Protein AF-A0A151R5L0-F1 (afdb_monomer_lite)

Sequence (151 aa):
MVAFRGTEPFDADAWCTDLDISWYGIPGIGKMHGGFMKALGLQRNVGWPKEIQWDESVPPLAYYVVRDILRKGLSENPNAKFILTGHSLGGALAILYPTIMFLHDDKLLIERLEGIYTFGQPRVGDEAYAEFMRQKLRENSIILGPRRKGH

Radius of gyration: 15.01 Å; chains: 1; bounding box: 38×38×37 Å

InterPro domains:
  IPR002921 Fungal lipase-type domain [PF01764] (2-140)
  IPR029058 Alpha/Beta hydrolase fold [G3DSA:3.40.50.1820] (1-145)
  IPR029058 Alpha/Beta hydrolase fold [SSF53474] (2-136)
  IPR044819 Triacylglycerol lipase OBL1-like [PTHR46086] (1-141)

Secondary structure (DSSP, 8-state):
-EEEPPPPTTTHHHHHHHS---EEEETTTEEEEHHHHHHHT-BTTTBS-SS----TTS---HHHHHHHHHHHHHHH-TT--EEEEEETHHHHHHHHHHHHHHHTT-HHHHHHEEEEEEESPPP-B-HHHHHHHHHHHHHTT-EE---BPP-

pLDDT: mean 88.4, std 14.64, range [39.19, 98.44]

Foldseek 3Di:
DAFQEDDDPVCVVVLVVQQPQDWDQDPQQFTWRVSLLVQQAADPPPGQDLDDDDDPPRDDRNLVVVVVVCVVVCVVPVPAADEFEYEESRLLSSLCSVVSVVVSVVVSNLLRYAEYEYENYDDTGDPSNVVNSVVSCVVSVYYYDDHHYDD

Structure (mmCIF, N/CA/C/O backbone):
data_AF-A0A151R5L0-F1
#
_entry.id   AF-A0A151R5L0-F1
#
loop_
_atom_site.group_PDB
_atom_site.id
_atom_site.type_symbol
_atom_site.label_atom_id
_atom_site.label_alt_id
_atom_site.label_comp_id
_atom_site.label_asym_id
_atom_site.label_entity_id
_atom_site.label_seq_id
_atom_site.pdbx_PDB_ins_code
_atom_site.Cartn_x
_atom_site.Cartn_y
_atom_site.Cartn_z
_atom_site.occupancy
_atom_site.B_iso_or_equiv
_atom_site.auth_seq_id
_atom_site.auth_comp_id
_atom_site.auth_asym_id
_atom_site.auth_atom_id
_atom_site.pdbx_PDB_model_num
ATOM 1 N N . MET A 1 1 ? 0.357 12.109 8.404 1.00 89.94 1 MET A N 1
ATOM 2 C CA . MET A 1 1 ? 0.819 12.016 6.998 1.00 89.94 1 MET A CA 1
ATOM 3 C C . MET A 1 1 ? 1.993 11.060 6.945 1.00 89.94 1 MET A C 1
ATOM 5 O O . MET A 1 1 ? 2.852 11.163 7.810 1.00 89.94 1 MET A O 1
ATOM 9 N N . VAL A 1 2 ? 2.036 10.166 5.958 1.00 95.50 2 VAL A N 1
ATOM 10 C CA . VAL A 1 2 ? 3.210 9.325 5.681 1.00 95.50 2 VAL A CA 1
ATOM 11 C C . VAL A 1 2 ? 3.799 9.758 4.347 1.00 95.50 2 VAL A C 1
ATOM 13 O O . VAL A 1 2 ? 3.102 9.755 3.333 1.00 95.50 2 VAL A O 1
ATOM 16 N N . ALA A 1 3 ? 5.072 10.142 4.359 1.00 95.25 3 ALA A N 1
ATOM 17 C CA . ALA A 1 3 ? 5.808 10.533 3.167 1.00 95.25 3 ALA A CA 1
ATOM 18 C C . ALA A 1 3 ? 6.924 9.521 2.901 1.00 95.25 3 ALA A C 1
ATOM 20 O O . ALA A 1 3 ? 7.847 9.384 3.703 1.00 95.25 3 ALA A O 1
ATOM 21 N N . PHE A 1 4 ? 6.845 8.826 1.770 1.00 92.38 4 PHE A N 1
ATOM 22 C CA . PHE A 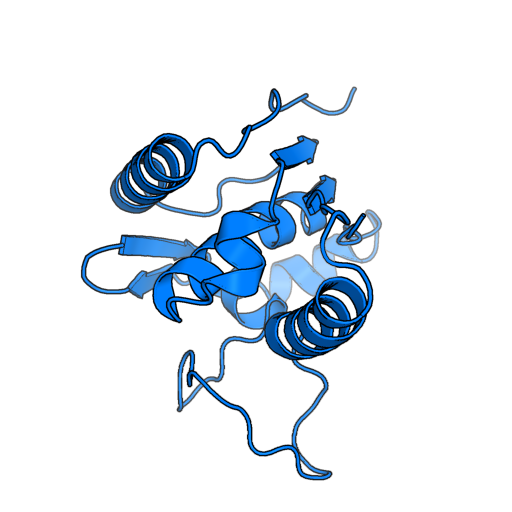1 4 ? 7.932 7.983 1.292 1.00 92.38 4 PHE A CA 1
ATOM 23 C C . PHE A 1 4 ? 8.941 8.864 0.560 1.00 92.38 4 PHE A C 1
ATOM 25 O O . PHE A 1 4 ? 8.606 9.543 -0.418 1.00 92.38 4 PHE A O 1
ATOM 32 N N . ARG A 1 5 ? 10.181 8.877 1.053 1.00 86.25 5 ARG A N 1
ATOM 33 C CA . ARG A 1 5 ? 11.271 9.630 0.429 1.00 86.25 5 ARG A CA 1
ATOM 34 C C . ARG A 1 5 ? 11.621 8.981 -0.914 1.00 86.25 5 ARG A C 1
ATOM 36 O O . ARG A 1 5 ? 11.722 7.761 -1.010 1.00 86.25 5 ARG A O 1
ATOM 43 N N . GLY A 1 6 ? 11.777 9.803 -1.949 1.00 70.06 6 GLY A N 1
ATOM 44 C CA . GLY A 1 6 ? 12.428 9.383 -3.190 1.00 70.06 6 GLY A CA 1
ATOM 45 C C . GLY A 1 6 ? 13.950 9.388 -3.045 1.00 70.06 6 GLY A C 1
ATOM 46 O O . GLY A 1 6 ? 14.486 9.861 -2.046 1.00 70.06 6 GLY A O 1
ATOM 47 N N . THR A 1 7 ? 14.647 8.886 -4.051 1.00 64.94 7 THR A N 1
ATOM 48 C CA . THR A 1 7 ? 16.109 8.955 -4.131 1.00 64.94 7 THR A CA 1
ATOM 49 C C . THR A 1 7 ? 16.590 10.318 -4.621 1.00 64.94 7 THR A C 1
ATOM 51 O O . THR A 1 7 ? 15.896 11.002 -5.380 1.00 64.94 7 THR A O 1
ATOM 54 N N . GLU A 1 8 ? 17.788 10.712 -4.188 1.00 56.09 8 GLU A N 1
ATOM 55 C CA . GLU A 1 8 ? 18.526 11.821 -4.796 1.00 56.09 8 GLU A CA 1
ATOM 56 C C . GLU A 1 8 ? 19.128 11.374 -6.142 1.00 56.09 8 GLU A C 1
ATOM 58 O O . GLU A 1 8 ? 19.379 10.181 -6.320 1.00 56.09 8 GLU A O 1
ATOM 63 N N . PRO A 1 9 ? 19.364 12.285 -7.108 1.00 47.06 9 PRO A N 1
ATOM 64 C CA . PRO A 1 9 ? 19.802 11.918 -8.460 1.00 47.06 9 PRO A CA 1
ATOM 65 C C . PRO A 1 9 ? 21.077 11.062 -8.513 1.00 47.06 9 PRO A C 1
ATOM 67 O O . PRO A 1 9 ? 21.190 10.221 -9.394 1.00 47.06 9 PRO A O 1
ATOM 70 N N . PHE A 1 10 ? 22.001 11.239 -7.562 1.00 41.53 10 PHE A N 1
ATOM 71 C CA . PHE A 1 10 ? 23.251 10.471 -7.481 1.00 41.53 10 PHE A CA 1
ATOM 72 C C . PHE A 1 10 ? 23.083 9.062 -6.876 1.00 41.53 10 PHE A C 1
ATOM 74 O O . PHE A 1 10 ? 23.871 8.179 -7.191 1.00 41.53 10 PHE A O 1
ATOM 81 N N . ASP A 1 11 ? 22.044 8.825 -6.065 1.00 53.12 11 ASP A N 1
ATOM 82 C CA . ASP A 1 11 ? 21.711 7.497 -5.514 1.00 53.12 11 ASP A CA 1
ATOM 83 C C . ASP A 1 11 ? 20.760 6.708 -6.427 1.00 53.12 11 ASP A C 1
ATOM 85 O O . ASP A 1 11 ? 20.582 5.500 -6.266 1.00 53.12 11 ASP A O 1
ATOM 89 N N . ALA A 1 12 ? 20.118 7.375 -7.389 1.00 52.06 12 ALA A N 1
ATOM 90 C CA . ALA A 1 12 ? 19.169 6.741 -8.295 1.00 52.06 12 ALA A CA 1
ATOM 91 C C . ALA A 1 12 ? 19.813 5.626 -9.134 1.00 52.06 12 ALA A C 1
ATOM 93 O O . ALA A 1 12 ? 19.142 4.634 -9.399 1.00 52.06 12 ALA A O 1
ATOM 94 N N . ASP A 1 13 ? 21.095 5.751 -9.489 1.00 54.09 13 ASP A N 1
ATOM 95 C CA . ASP A 1 13 ? 21.822 4.734 -10.257 1.00 54.09 13 ASP A CA 1
ATOM 96 C C . ASP A 1 13 ? 22.038 3.447 -9.450 1.00 54.09 13 ASP A C 1
ATOM 98 O O . ASP A 1 13 ? 21.752 2.365 -9.960 1.00 54.09 13 ASP A O 1
ATOM 102 N N . ALA A 1 14 ? 22.431 3.557 -8.174 1.00 54.84 14 ALA A N 1
ATOM 103 C CA . ALA A 1 14 ? 22.624 2.410 -7.280 1.00 54.84 14 ALA A CA 1
ATOM 104 C C . ALA A 1 14 ? 21.307 1.656 -7.021 1.00 54.84 14 ALA A C 1
ATOM 106 O O . ALA A 1 14 ? 21.257 0.425 -7.036 1.00 54.84 14 ALA A O 1
ATOM 107 N N . TRP A 1 15 ? 20.207 2.398 -6.870 1.00 53.06 15 TRP A N 1
ATOM 108 C CA . TRP A 1 15 ? 18.876 1.809 -6.762 1.00 53.06 15 TRP A CA 1
ATOM 109 C C . TRP A 1 15 ? 18.383 1.233 -8.086 1.00 53.06 15 TRP A C 1
ATOM 111 O O . TRP A 1 15 ? 17.801 0.158 -8.078 1.00 53.06 15 TRP A O 1
ATOM 121 N N . CYS A 1 16 ? 18.605 1.895 -9.225 1.00 52.75 16 CYS A N 1
ATOM 122 C CA . CYS A 1 16 ? 18.222 1.372 -10.539 1.00 52.75 16 CYS A CA 1
ATOM 123 C C . CYS A 1 16 ? 18.917 0.046 -10.859 1.00 52.75 16 CYS A C 1
ATOM 125 O O . CYS A 1 16 ? 18.296 -0.813 -11.482 1.00 52.75 16 CYS A O 1
ATOM 127 N N . THR A 1 17 ? 20.155 -0.155 -10.402 1.00 50.34 17 THR A N 1
ATOM 128 C CA . THR A 1 17 ? 20.844 -1.447 -10.523 1.00 50.34 17 THR A CA 1
ATOM 129 C C . THR A 1 17 ? 20.251 -2.543 -9.631 1.00 50.34 17 THR A C 1
ATOM 131 O O . THR A 1 17 ? 20.215 -3.695 -10.055 1.00 50.34 17 THR A O 1
ATOM 134 N N . ASP A 1 18 ? 19.719 -2.201 -8.450 1.00 51.09 18 ASP A N 1
ATOM 135 C CA . ASP A 1 18 ? 19.031 -3.143 -7.544 1.00 51.09 18 ASP A CA 1
ATOM 136 C C . ASP A 1 18 ? 17.534 -3.332 -7.868 1.00 51.09 18 ASP A C 1
ATOM 138 O O . ASP A 1 18 ? 16.912 -4.332 -7.478 1.00 51.09 18 ASP A O 1
ATOM 142 N N . LEU A 1 19 ? 16.940 -2.396 -8.620 1.00 55.19 19 LEU A N 1
ATOM 143 C CA . LEU A 1 19 ? 15.642 -2.506 -9.284 1.00 55.19 19 LEU A CA 1
ATOM 144 C C . LEU A 1 19 ? 15.761 -3.479 -10.460 1.00 55.19 19 LEU A C 1
ATOM 146 O O . LEU A 1 19 ? 15.507 -3.143 -11.612 1.00 55.19 19 LEU A O 1
ATOM 150 N N . ASP A 1 20 ? 16.100 -4.720 -10.139 1.00 55.00 20 ASP A N 1
ATOM 151 C CA . ASP A 1 20 ? 15.988 -5.865 -11.022 1.00 55.00 20 ASP A CA 1
ATOM 152 C C . ASP A 1 20 ? 14.601 -5.806 -11.688 1.00 55.00 20 ASP A C 1
ATOM 154 O O . ASP A 1 20 ? 13.575 -5.890 -10.990 1.00 55.00 20 ASP A O 1
ATOM 158 N N . ILE A 1 21 ? 14.564 -5.547 -13.005 1.00 60.66 21 ILE A N 1
ATOM 159 C CA . ILE A 1 21 ? 13.349 -5.289 -13.803 1.00 60.66 21 ILE A CA 1
ATOM 160 C C . ILE A 1 21 ? 12.609 -6.618 -13.997 1.00 60.66 21 ILE A C 1
ATOM 162 O O . ILE A 1 21 ? 12.484 -7.183 -15.080 1.00 60.66 21 ILE A O 1
ATOM 166 N N . SER A 1 22 ? 12.137 -7.149 -12.882 1.00 79.62 22 SER A N 1
ATOM 167 C CA . SER A 1 22 ? 11.353 -8.359 -12.754 1.00 79.62 22 SER A CA 1
ATOM 168 C C . SER A 1 22 ? 9.945 -7.954 -12.344 1.00 79.62 22 SER A C 1
ATOM 170 O O . SER A 1 22 ? 9.744 -7.028 -11.558 1.00 79.62 22 SER A O 1
ATOM 172 N N . TRP A 1 23 ? 8.940 -8.622 -12.898 1.00 89.25 23 TRP A N 1
ATOM 173 C CA . TRP A 1 23 ? 7.546 -8.392 -12.53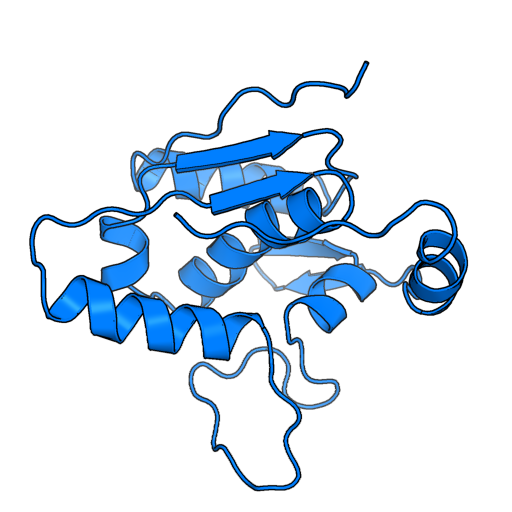3 1.00 89.25 23 TRP A CA 1
ATOM 174 C C . TRP A 1 23 ? 7.145 -9.353 -11.414 1.00 89.25 23 TRP A C 1
ATOM 176 O O . TRP A 1 23 ? 7.276 -10.565 -11.564 1.00 89.25 23 TRP A O 1
ATOM 186 N N . TYR A 1 24 ? 6.615 -8.822 -10.315 1.00 93.62 24 TYR A N 1
ATOM 187 C CA . TYR A 1 24 ? 6.011 -9.599 -9.238 1.00 93.62 24 TYR A CA 1
ATOM 188 C C . TYR A 1 24 ? 4.497 -9.670 -9.449 1.00 93.62 24 TYR A C 1
ATOM 190 O O . TYR A 1 24 ? 3.805 -8.655 -9.364 1.00 93.62 24 TYR A O 1
ATOM 198 N N . GLY A 1 25 ? 3.988 -10.858 -9.772 1.00 94.94 25 GLY A N 1
ATOM 199 C CA . GLY A 1 25 ? 2.562 -11.094 -9.987 1.00 94.94 25 GLY A CA 1
ATOM 200 C C . GLY A 1 25 ? 1.851 -11.517 -8.707 1.00 94.94 25 GLY A C 1
ATOM 201 O O . GLY A 1 25 ? 2.324 -12.413 -8.014 1.00 94.94 25 GLY A O 1
ATOM 202 N N . ILE A 1 26 ? 0.690 -10.924 -8.432 1.00 94.75 26 ILE A N 1
ATOM 203 C CA . ILE A 1 26 ? -0.237 -11.405 -7.403 1.00 94.75 26 ILE A CA 1
ATOM 204 C C . ILE A 1 26 ? -1.545 -11.827 -8.091 1.00 94.75 26 ILE A C 1
ATOM 206 O O . ILE A 1 26 ? -2.161 -10.999 -8.775 1.00 94.75 26 ILE A O 1
ATOM 210 N N . PRO A 1 27 ? -1.986 -13.094 -7.943 1.00 93.56 27 PRO A N 1
ATOM 211 C CA . PRO A 1 27 ? -3.247 -13.562 -8.514 1.00 93.56 27 PRO A CA 1
ATOM 212 C C . PRO A 1 27 ? -4.428 -12.676 -8.102 1.00 93.56 27 PRO A C 1
ATOM 214 O O . PRO A 1 27 ? -4.575 -12.335 -6.932 1.00 93.56 27 PRO A O 1
ATOM 217 N N . GLY A 1 28 ? -5.255 -12.282 -9.072 1.00 93.19 28 GLY A N 1
ATOM 218 C CA . GLY A 1 28 ? -6.411 -11.404 -8.847 1.00 93.19 28 GLY A CA 1
ATOM 219 C C . GLY A 1 28 ? -6.091 -9.913 -8.674 1.00 93.19 28 GLY A C 1
ATOM 220 O O . GLY A 1 28 ? -7.020 -9.114 -8.640 1.00 93.19 28 GLY A O 1
ATOM 221 N N . ILE A 1 29 ? -4.811 -9.526 -8.608 1.00 96.31 29 ILE A N 1
ATOM 222 C CA . ILE A 1 29 ? -4.382 -8.121 -8.517 1.00 96.31 29 ILE A CA 1
ATOM 223 C C . ILE A 1 29 ? -3.708 -7.670 -9.815 1.00 96.31 29 ILE A C 1
ATOM 225 O O . ILE A 1 29 ? -4.051 -6.622 -10.340 1.00 96.31 29 ILE A O 1
ATOM 229 N N . GLY A 1 30 ? -2.765 -8.452 -10.348 1.00 96.50 30 GLY A N 1
ATOM 230 C CA . GLY A 1 30 ? -1.967 -8.075 -11.521 1.00 96.50 30 GLY A CA 1
ATOM 231 C C . GLY A 1 30 ? -0.468 -8.183 -11.258 1.00 96.50 30 GLY A C 1
ATOM 232 O O . GLY A 1 30 ? -0.039 -8.872 -10.328 1.00 96.50 30 GLY A O 1
ATOM 233 N N . LYS A 1 31 ? 0.340 -7.533 -12.099 1.00 96.94 31 LYS A N 1
ATOM 234 C CA . LYS A 1 31 ? 1.806 -7.529 -11.988 1.00 96.94 31 LYS A CA 1
ATOM 235 C C . LYS A 1 31 ? 2.320 -6.161 -11.572 1.00 96.94 31 LYS A C 1
ATOM 237 O O . LYS A 1 31 ? 1.937 -5.151 -12.158 1.00 96.94 31 LYS A O 1
ATOM 242 N N . MET A 1 32 ? 3.255 -6.144 -10.626 1.00 95.94 32 MET A N 1
ATOM 243 C CA . MET A 1 32 ? 3.914 -4.942 -10.119 1.00 95.94 32 MET A CA 1
ATOM 244 C C . MET A 1 32 ? 5.429 -5.024 -10.289 1.00 95.94 32 MET A C 1
ATOM 246 O O . MET A 1 32 ? 5.995 -6.110 -10.402 1.00 95.94 32 MET A O 1
ATOM 250 N N . HIS A 1 33 ? 6.103 -3.878 -10.313 1.00 93.31 33 HIS A N 1
ATOM 251 C CA . HIS A 1 33 ? 7.556 -3.822 -10.434 1.00 93.31 33 HIS A CA 1
ATOM 252 C C . HIS A 1 33 ? 8.221 -4.454 -9.201 1.00 93.31 33 HIS A C 1
ATOM 254 O O . HIS A 1 33 ? 8.136 -3.923 -8.092 1.00 93.31 33 HIS A O 1
ATOM 260 N N . GLY A 1 34 ? 8.918 -5.574 -9.390 1.00 91.88 34 GLY A N 1
ATOM 261 C CA . GLY A 1 34 ? 9.499 -6.392 -8.326 1.00 91.88 34 GLY A CA 1
ATOM 262 C C . GLY A 1 34 ? 10.483 -5.622 -7.453 1.00 91.88 34 GLY A C 1
ATOM 263 O O . GLY A 1 34 ? 10.432 -5.745 -6.234 1.00 91.88 34 GLY A O 1
ATOM 264 N N . GLY A 1 35 ? 11.301 -4.750 -8.047 1.00 89.38 35 GLY A N 1
ATOM 265 C CA . GLY A 1 35 ? 12.189 -3.859 -7.296 1.00 89.38 35 GLY A CA 1
ATOM 266 C C . GLY A 1 35 ? 11.461 -2.935 -6.303 1.00 89.38 35 GLY A C 1
ATOM 267 O O . GLY A 1 35 ? 11.870 -2.836 -5.150 1.00 89.38 35 GLY A O 1
ATOM 268 N N . PHE A 1 36 ? 10.327 -2.331 -6.687 1.00 92.12 36 PHE A N 1
ATOM 269 C CA . PHE A 1 36 ? 9.545 -1.499 -5.762 1.00 92.12 36 PHE A CA 1
ATOM 270 C C . PHE A 1 36 ? 8.861 -2.342 -4.683 1.00 92.12 36 PHE A C 1
ATOM 272 O O . PHE A 1 36 ? 8.778 -1.916 -3.536 1.00 92.12 36 PHE A O 1
ATOM 279 N N . MET A 1 37 ? 8.418 -3.557 -5.023 1.00 93.50 37 MET A N 1
ATOM 280 C CA . MET A 1 37 ? 7.859 -4.488 -4.039 1.00 93.50 37 MET A CA 1
ATOM 281 C C . MET A 1 37 ? 8.918 -4.897 -3.006 1.00 93.50 37 MET A C 1
ATOM 283 O O . MET A 1 37 ? 8.631 -4.876 -1.811 1.00 93.50 37 MET A O 1
ATOM 287 N N . LYS A 1 38 ? 10.148 -5.209 -3.443 1.00 91.31 38 LYS A N 1
ATOM 288 C CA . LYS A 1 38 ? 11.301 -5.488 -2.564 1.00 91.31 38 LYS A CA 1
ATOM 289 C C . LYS A 1 38 ? 11.590 -4.299 -1.650 1.00 91.31 38 LYS A C 1
ATOM 291 O O . LYS A 1 38 ? 11.620 -4.475 -0.438 1.00 91.31 38 LYS A O 1
ATOM 296 N N . ALA A 1 39 ? 11.694 -3.093 -2.210 1.00 90.44 39 ALA A N 1
ATOM 297 C CA . ALA A 1 39 ? 11.931 -1.863 -1.450 1.00 90.44 39 ALA A CA 1
ATOM 298 C C . ALA A 1 39 ? 10.836 -1.575 -0.406 1.00 90.44 39 ALA A C 1
ATOM 300 O O . ALA A 1 39 ? 11.112 -1.028 0.659 1.00 90.44 39 ALA A O 1
ATOM 301 N N . LEU A 1 40 ? 9.590 -1.964 -0.688 1.00 93.69 40 LEU A N 1
ATOM 302 C CA . LEU A 1 40 ? 8.476 -1.817 0.244 1.00 93.69 40 LEU A CA 1
ATOM 303 C C . LEU A 1 40 ? 8.479 -2.879 1.362 1.00 93.69 40 LEU A C 1
ATOM 305 O O . LEU A 1 40 ? 7.877 -2.652 2.410 1.00 93.69 40 LEU A O 1
ATOM 309 N N . GLY A 1 41 ? 9.138 -4.024 1.169 1.00 92.81 41 GLY A N 1
ATOM 310 C CA . GLY A 1 41 ? 9.239 -5.089 2.175 1.00 92.81 41 GLY A CA 1
ATOM 311 C C . GLY A 1 41 ? 8.854 -6.496 1.706 1.00 92.81 41 GLY A C 1
ATOM 312 O O . GLY A 1 41 ? 8.586 -7.351 2.551 1.00 92.81 41 GLY A O 1
ATOM 313 N N . LEU A 1 42 ? 8.800 -6.753 0.393 1.00 92.50 42 LEU A N 1
ATOM 314 C CA . LEU A 1 42 ? 8.584 -8.097 -0.152 1.00 92.50 42 LEU A CA 1
ATOM 315 C C . LEU A 1 42 ? 9.716 -9.029 0.289 1.00 92.50 42 LEU A C 1
ATOM 317 O O . LEU A 1 42 ? 10.889 -8.770 0.014 1.00 92.50 42 LEU A O 1
ATOM 321 N N . GLN A 1 43 ? 9.357 -10.163 0.884 1.00 89.94 43 GLN A N 1
ATOM 322 C CA . GLN A 1 43 ? 10.322 -11.184 1.274 1.00 89.94 43 GLN A CA 1
ATOM 323 C C . GLN A 1 43 ? 10.535 -12.204 0.158 1.00 89.94 43 GLN A C 1
ATOM 325 O O . GLN A 1 43 ? 9.577 -12.730 -0.406 1.00 89.94 43 GLN A O 1
ATOM 330 N N . ARG A 1 44 ? 11.800 -12.548 -0.114 1.00 82.56 44 ARG A N 1
ATOM 331 C CA . ARG A 1 44 ? 12.194 -13.420 -1.236 1.00 82.56 44 ARG A CA 1
ATOM 332 C C . ARG A 1 44 ? 11.498 -14.787 -1.240 1.00 82.56 44 ARG A C 1
ATOM 334 O O . ARG A 1 44 ? 11.090 -15.236 -2.303 1.00 82.56 44 ARG A O 1
ATOM 341 N N . ASN A 1 45 ? 11.364 -15.424 -0.076 1.00 84.50 45 ASN A N 1
ATOM 342 C CA . ASN A 1 45 ? 10.827 -16.788 0.035 1.00 84.50 45 ASN A CA 1
ATOM 343 C C . ASN A 1 45 ? 9.398 -16.842 0.596 1.00 84.50 45 ASN A C 1
ATOM 345 O O . ASN A 1 45 ? 8.709 -17.837 0.407 1.00 84.50 45 ASN A O 1
ATOM 349 N N . VAL A 1 46 ? 8.960 -15.789 1.293 1.00 87.69 46 VAL A N 1
ATOM 350 C CA . VAL A 1 46 ? 7.680 -15.770 2.029 1.00 87.69 46 VAL A CA 1
ATOM 351 C C . VAL A 1 46 ? 6.636 -14.887 1.339 1.00 87.69 46 VAL A C 1
ATOM 353 O O . VAL A 1 46 ? 5.437 -15.047 1.552 1.00 87.69 46 VAL A O 1
ATOM 356 N N . GLY A 1 47 ? 7.060 -13.959 0.479 1.00 92.75 47 GLY A N 1
ATOM 357 C CA . GLY A 1 47 ? 6.160 -13.008 -0.159 1.00 92.75 47 GLY A CA 1
ATOM 358 C C . GLY A 1 47 ? 5.698 -11.921 0.814 1.00 92.75 47 GLY A C 1
ATOM 359 O O . GLY A 1 47 ? 6.519 -11.192 1.376 1.00 92.75 47 GLY A O 1
ATOM 360 N N . TRP A 1 48 ? 4.380 -11.814 0.995 1.00 95.44 48 TRP A N 1
ATOM 361 C CA . TRP A 1 48 ? 3.714 -10.817 1.843 1.00 95.44 48 TRP A CA 1
ATOM 362 C C . TRP A 1 48 ? 2.930 -11.481 2.980 1.00 95.44 48 TRP A C 1
ATOM 364 O O . TRP A 1 48 ? 1.694 -11.480 2.940 1.00 95.44 48 TRP A O 1
ATOM 374 N N . PRO A 1 49 ? 3.604 -12.074 3.981 1.00 95.25 49 PRO A N 1
ATOM 375 C CA . PRO A 1 49 ? 2.903 -12.628 5.132 1.00 95.25 49 PRO A CA 1
ATOM 376 C C . PRO A 1 49 ? 2.078 -11.541 5.828 1.00 95.25 49 PRO A C 1
ATOM 378 O O . PRO A 1 49 ? 2.493 -10.390 5.915 1.00 95.25 49 PRO A O 1
ATOM 381 N N . LYS A 1 50 ? 0.889 -11.894 6.327 1.00 95.06 50 LYS A N 1
ATOM 382 C CA . LYS A 1 50 ? 0.021 -10.917 7.000 1.00 95.06 50 LYS A CA 1
ATOM 383 C C . LYS A 1 50 ? 0.645 -10.382 8.286 1.00 95.06 50 LYS A C 1
ATOM 385 O O . LYS A 1 50 ? 0.413 -9.233 8.627 1.00 95.06 50 LYS A O 1
ATOM 390 N N . GLU A 1 51 ? 1.444 -11.178 8.984 1.00 93.31 51 GLU A N 1
ATOM 391 C CA . GLU A 1 51 ? 2.153 -10.757 10.190 1.00 93.31 51 GLU A CA 1
ATOM 392 C C . GLU A 1 51 ? 3.627 -11.158 10.105 1.00 93.31 51 GLU A C 1
ATOM 394 O O . GLU A 1 51 ? 3.966 -12.183 9.509 1.00 93.31 51 GLU A O 1
ATOM 399 N N . ILE A 1 52 ? 4.495 -10.329 10.688 1.00 90.62 52 ILE A N 1
ATOM 400 C CA . ILE A 1 52 ? 5.941 -10.551 10.745 1.00 90.62 52 ILE A CA 1
ATOM 401 C C . ILE A 1 52 ? 6.312 -10.980 12.151 1.00 90.62 52 ILE A C 1
ATOM 403 O O . ILE A 1 52 ? 5.926 -10.344 13.129 1.00 90.62 52 ILE A O 1
ATOM 407 N N . GLN A 1 53 ? 7.097 -12.047 12.236 1.00 85.44 53 GLN A N 1
ATOM 408 C CA . GLN A 1 53 ? 7.843 -12.351 13.444 1.00 85.44 53 GLN A CA 1
ATOM 409 C C . GLN A 1 53 ? 9.146 -11.566 13.362 1.00 85.44 53 GLN A C 1
ATOM 411 O O . GLN A 1 53 ? 9.997 -11.854 12.525 1.00 85.44 53 GLN A O 1
ATOM 416 N N . TRP A 1 54 ? 9.239 -10.512 14.165 1.00 85.12 54 TRP A N 1
ATOM 417 C CA . TRP A 1 54 ? 10.451 -9.717 14.262 1.00 85.12 54 TRP A CA 1
ATOM 418 C C . TRP A 1 54 ? 11.467 -10.475 15.111 1.00 85.12 54 TRP A C 1
ATOM 420 O O . TRP A 1 54 ? 11.229 -10.719 16.294 1.00 85.12 54 TRP A O 1
ATOM 430 N N . ASP A 1 55 ? 12.592 -10.825 14.505 1.00 82.94 55 ASP A N 1
ATOM 431 C CA . ASP A 1 55 ? 13.801 -11.232 15.209 1.00 82.94 55 ASP A CA 1
ATOM 432 C C . ASP A 1 55 ? 14.969 -10.328 14.787 1.00 82.94 55 ASP A C 1
ATOM 434 O O . ASP A 1 55 ? 14.843 -9.516 13.867 1.00 82.94 55 ASP A O 1
ATOM 438 N N . GLU A 1 56 ? 16.106 -10.443 15.476 1.00 78.38 56 GLU A N 1
ATOM 439 C CA . GLU A 1 56 ? 17.286 -9.598 15.239 1.00 78.38 56 GLU A CA 1
ATOM 440 C C . GLU A 1 56 ? 17.873 -9.737 13.822 1.00 78.38 56 GLU A C 1
ATOM 442 O O . GLU A 1 56 ? 18.643 -8.882 13.387 1.00 78.38 56 GLU A O 1
ATOM 447 N N . SER A 1 57 ? 17.516 -10.794 13.086 1.00 80.88 57 SER A N 1
ATOM 448 C CA . SER A 1 57 ? 17.998 -11.055 11.729 1.00 80.88 57 SER A CA 1
ATOM 449 C C . SER A 1 57 ? 17.123 -10.436 10.636 1.00 80.88 57 SER A C 1
ATOM 451 O O . SER A 1 57 ? 17.566 -10.325 9.489 1.00 80.88 57 SER A O 1
ATOM 453 N N . VAL A 1 58 ? 15.898 -10.007 10.964 1.00 78.50 58 VAL A N 1
ATOM 454 C CA . VAL A 1 58 ? 14.975 -9.409 9.995 1.00 78.50 58 VAL A CA 1
ATOM 455 C C . VAL A 1 58 ? 15.248 -7.905 9.882 1.00 78.50 58 VAL A C 1
ATOM 457 O O . VAL A 1 58 ? 14.991 -7.159 10.830 1.00 78.50 58 VAL A O 1
ATOM 460 N N . PRO A 1 59 ? 15.729 -7.407 8.726 1.00 83.94 59 PRO A N 1
ATOM 461 C CA . PRO A 1 59 ? 15.908 -5.974 8.540 1.00 83.94 59 PRO A CA 1
ATOM 462 C C . PRO A 1 59 ? 14.549 -5.252 8.570 1.00 83.94 59 PRO A C 1
ATOM 464 O O . PRO A 1 59 ? 13.528 -5.848 8.216 1.00 83.94 59 PRO A O 1
ATOM 467 N N . PRO A 1 60 ? 14.506 -3.955 8.925 1.00 85.44 60 PRO A N 1
ATOM 468 C CA . PRO A 1 60 ? 13.270 -3.181 8.913 1.00 85.44 60 PRO A CA 1
ATOM 469 C C . PRO A 1 60 ? 12.575 -3.226 7.545 1.00 85.44 60 PRO A C 1
ATOM 471 O O . PRO A 1 60 ? 13.067 -2.692 6.551 1.00 85.44 60 PRO A O 1
ATOM 474 N N . LEU A 1 61 ? 11.399 -3.849 7.501 1.00 92.00 61 LEU A N 1
ATOM 475 C CA . LEU A 1 61 ? 10.565 -3.928 6.306 1.00 92.00 61 LEU A CA 1
ATOM 476 C C . LEU A 1 61 ? 9.581 -2.751 6.293 1.00 92.00 61 LEU A C 1
ATOM 478 O O . LEU A 1 61 ? 8.684 -2.678 7.137 1.00 92.00 61 LEU A O 1
ATOM 482 N N . ALA A 1 62 ? 9.739 -1.839 5.329 1.00 93.50 62 ALA A N 1
ATOM 483 C CA . ALA A 1 62 ? 9.064 -0.538 5.324 1.00 93.50 62 ALA A CA 1
ATOM 484 C C . ALA A 1 62 ? 7.538 -0.630 5.508 1.00 93.50 62 ALA A C 1
ATOM 486 O O . ALA A 1 62 ? 6.980 0.095 6.331 1.00 93.50 62 ALA A O 1
ATOM 487 N N . TYR A 1 63 ? 6.864 -1.542 4.799 1.00 97.19 63 TYR A N 1
ATOM 488 C CA . TYR A 1 63 ? 5.421 -1.751 4.924 1.00 97.19 63 TYR A CA 1
ATOM 489 C C . TYR A 1 63 ? 5.001 -2.036 6.369 1.00 97.19 63 TYR A C 1
ATOM 491 O O . TYR A 1 63 ? 4.126 -1.351 6.896 1.00 97.19 63 TYR A O 1
ATOM 499 N N . TYR A 1 64 ? 5.643 -3.012 7.013 1.00 96.81 64 TYR A N 1
ATOM 500 C CA . TYR A 1 64 ? 5.259 -3.479 8.344 1.00 96.81 64 TYR A CA 1
ATOM 501 C C . TYR A 1 64 ? 5.595 -2.445 9.416 1.00 96.81 64 TYR A C 1
ATOM 503 O O . TYR A 1 64 ? 4.753 -2.160 10.259 1.00 96.81 64 TYR A O 1
ATOM 511 N N . VAL A 1 65 ? 6.758 -1.792 9.322 1.00 95.69 65 VAL A N 1
ATOM 512 C CA . VAL A 1 65 ? 7.126 -0.702 10.240 1.00 95.69 65 VAL A CA 1
ATOM 513 C C . VAL A 1 65 ? 6.107 0.437 10.172 1.00 95.69 65 V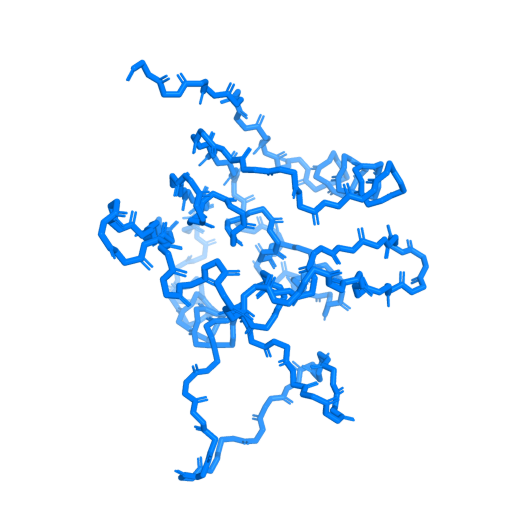AL A C 1
ATOM 515 O O . VAL A 1 65 ? 5.578 0.864 11.197 1.00 95.69 65 VAL A O 1
ATOM 518 N N . VAL A 1 66 ? 5.780 0.917 8.965 1.00 97.50 66 VAL A N 1
ATOM 519 C CA . VAL A 1 66 ? 4.787 1.990 8.796 1.00 97.50 66 VAL A CA 1
ATOM 520 C C . VAL A 1 66 ? 3.398 1.532 9.244 1.00 97.50 66 VAL A C 1
ATOM 522 O O . VAL A 1 66 ? 2.689 2.298 9.893 1.00 97.50 66 VAL A O 1
ATOM 525 N N . ARG A 1 67 ? 3.010 0.288 8.938 1.00 97.81 67 ARG A N 1
ATOM 526 C CA . ARG A 1 67 ? 1.730 -0.299 9.357 1.00 97.81 67 ARG A CA 1
ATOM 527 C C . ARG A 1 67 ? 1.593 -0.311 10.872 1.00 97.81 67 ARG A C 1
ATOM 529 O O . ARG A 1 67 ? 0.568 0.132 11.378 1.00 97.81 67 ARG A O 1
ATOM 536 N N . ASP A 1 68 ? 2.609 -0.769 11.590 1.00 96.44 68 ASP A N 1
ATOM 537 C CA . ASP A 1 68 ? 2.553 -0.903 13.045 1.00 96.44 68 ASP A CA 1
ATOM 538 C C . ASP A 1 68 ? 2.521 0.482 13.724 1.00 96.44 68 ASP A C 1
ATOM 540 O O . ASP A 1 68 ? 1.729 0.704 14.644 1.00 96.44 68 ASP A O 1
ATOM 544 N N . ILE A 1 69 ? 3.278 1.458 13.199 1.00 96.56 69 ILE A N 1
ATOM 545 C CA . ILE A 1 69 ? 3.214 2.865 13.639 1.00 96.56 69 ILE A CA 1
ATOM 546 C C . ILE A 1 69 ? 1.816 3.456 13.405 1.00 96.56 69 ILE A C 1
ATOM 548 O O . ILE A 1 69 ? 1.252 4.085 14.304 1.00 96.56 69 ILE A O 1
ATOM 552 N N . LEU A 1 70 ? 1.241 3.257 12.212 1.00 97.81 70 LEU A N 1
ATOM 553 C CA . LEU A 1 70 ? -0.091 3.765 11.878 1.00 97.81 70 LEU A CA 1
ATOM 554 C C . LEU A 1 70 ? -1.176 3.106 12.727 1.00 97.81 70 LEU A C 1
ATOM 556 O O . LEU A 1 70 ? -2.004 3.818 13.289 1.00 97.81 70 LEU A O 1
ATOM 560 N N . ARG A 1 71 ? -1.162 1.774 12.862 1.00 96.81 71 ARG A N 1
ATOM 561 C CA . ARG A 1 71 ? -2.122 1.032 13.692 1.00 96.81 71 ARG A CA 1
ATOM 562 C C . ARG A 1 71 ? -2.127 1.577 15.117 1.00 96.81 71 ARG A C 1
ATOM 564 O O . ARG A 1 71 ? -3.197 1.900 15.628 1.00 96.81 71 ARG A O 1
ATOM 571 N N . LYS A 1 72 ? -0.945 1.767 15.716 1.00 96.75 72 LYS A N 1
ATOM 572 C CA . LYS A 1 72 ? -0.814 2.352 17.055 1.00 96.75 72 LYS A CA 1
ATOM 573 C C . LYS A 1 72 ? -1.434 3.752 17.117 1.00 96.75 72 LYS A C 1
ATOM 575 O O . LYS A 1 72 ? -2.406 3.954 17.842 1.00 96.75 72 LYS A O 1
ATOM 580 N N . GLY A 1 73 ? -0.951 4.689 16.300 1.00 96.50 73 GLY A N 1
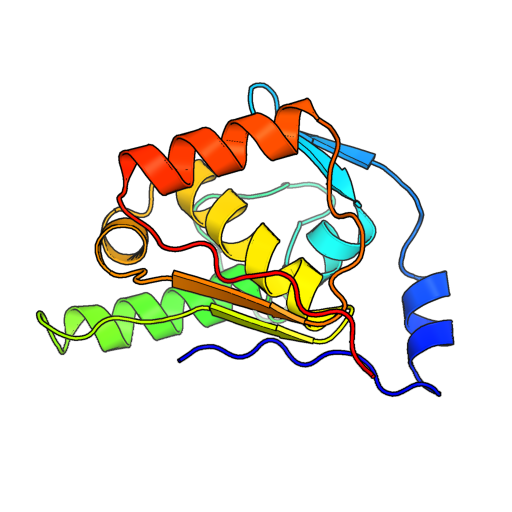ATOM 581 C CA . GLY A 1 73 ? -1.396 6.087 16.367 1.00 96.50 73 GLY A CA 1
ATOM 582 C C . GLY A 1 73 ? -2.878 6.301 16.023 1.00 96.50 73 GLY A C 1
ATOM 583 O O . GLY A 1 73 ? -3.531 7.168 16.607 1.00 96.50 73 GLY A O 1
ATOM 584 N N . LEU A 1 74 ? -3.434 5.506 15.100 1.00 97.06 74 LEU A N 1
ATOM 585 C CA . LEU A 1 74 ? -4.847 5.572 14.703 1.00 97.06 74 LEU A CA 1
ATOM 586 C C . LEU A 1 74 ? -5.785 4.924 15.727 1.00 97.06 74 LEU A C 1
ATOM 588 O O . LEU A 1 74 ? -6.936 5.359 15.837 1.00 97.06 74 LEU A O 1
ATOM 592 N N . SER A 1 75 ? -5.311 3.907 16.456 1.00 95.69 75 SER A N 1
ATOM 593 C CA . SER A 1 75 ? -6.071 3.266 17.538 1.00 95.69 75 SER A CA 1
ATOM 594 C C . SER A 1 75 ? -6.226 4.177 18.758 1.00 95.69 75 SER A C 1
ATOM 596 O O . SER A 1 75 ? -7.273 4.180 19.396 1.00 95.69 75 SER A O 1
ATOM 598 N N . GLU A 1 76 ? -5.224 5.017 19.022 1.00 95.69 76 GLU A N 1
ATOM 599 C CA . GLU A 1 76 ? -5.229 5.992 20.119 1.00 95.69 76 GLU A CA 1
ATOM 600 C C . GLU A 1 76 ? -6.086 7.233 19.799 1.00 95.69 76 GLU A C 1
ATOM 602 O O . GLU A 1 76 ? -6.493 7.959 20.701 1.00 95.69 76 GLU A O 1
ATOM 607 N N . ASN A 1 77 ? -6.395 7.477 18.519 1.00 94.56 77 ASN A N 1
ATOM 608 C CA . ASN A 1 77 ? -7.118 8.667 18.067 1.00 94.56 77 ASN A CA 1
ATOM 609 C C . ASN A 1 77 ? -8.229 8.296 17.076 1.00 94.56 77 ASN A C 1
ATOM 611 O O . ASN A 1 77 ? -7.973 8.353 15.877 1.00 94.56 77 ASN A O 1
ATOM 615 N N . PRO A 1 78 ? -9.464 7.975 17.504 1.00 90.25 78 PRO A N 1
ATOM 616 C CA . PRO A 1 78 ? -10.519 7.430 16.633 1.00 90.25 78 PRO A CA 1
ATOM 617 C C . PRO A 1 78 ? -10.885 8.273 15.399 1.00 90.25 78 PRO A C 1
ATOM 619 O O . PRO A 1 78 ? -11.310 7.725 14.388 1.00 90.25 78 PRO A O 1
ATOM 622 N N . ASN A 1 79 ? -10.676 9.592 15.448 1.00 93.50 79 ASN A N 1
ATOM 623 C CA . ASN A 1 79 ? -10.992 10.508 14.344 1.00 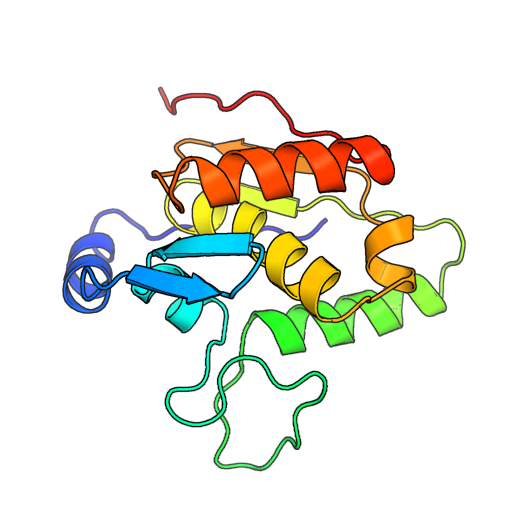93.50 79 ASN A CA 1
ATOM 624 C C . ASN A 1 79 ? -9.799 10.811 13.423 1.00 93.50 79 ASN A C 1
ATOM 626 O O . ASN A 1 79 ? -9.972 11.457 12.391 1.00 93.50 79 ASN A O 1
ATOM 630 N N . ALA A 1 80 ? -8.581 10.394 13.785 1.00 96.69 80 ALA A N 1
ATOM 631 C CA . ALA A 1 80 ? -7.391 10.719 13.003 1.00 96.69 80 ALA A CA 1
ATOM 632 C C . ALA A 1 80 ? -7.446 10.050 11.622 1.00 96.69 80 ALA A C 1
ATOM 634 O O . ALA A 1 80 ? -7.782 8.880 11.512 1.00 96.69 80 ALA A O 1
ATOM 635 N N . LYS A 1 81 ? -7.076 10.744 10.557 1.00 97.69 81 LYS A N 1
ATOM 636 C CA . LYS A 1 81 ? -6.905 10.128 9.235 1.00 97.69 81 LYS A CA 1
ATOM 637 C C . LYS A 1 81 ? -5.467 10.286 8.786 1.00 97.69 81 LYS A C 1
ATOM 639 O O . LYS A 1 81 ? -4.700 11.061 9.366 1.00 97.69 81 LYS A O 1
ATOM 644 N N . PHE A 1 82 ? -5.082 9.543 7.760 1.00 98.19 82 PHE A N 1
ATOM 645 C CA . PHE A 1 82 ? -3.771 9.704 7.156 1.00 98.19 82 PHE A CA 1
ATOM 646 C C . PHE A 1 82 ? -3.857 9.772 5.639 1.00 98.19 82 PHE A C 1
ATOM 648 O O . PHE A 1 82 ? -4.778 9.262 5.010 1.00 98.19 82 PHE A O 1
ATOM 655 N N . ILE A 1 83 ? -2.844 10.411 5.067 1.00 98.19 83 ILE A N 1
ATOM 656 C CA . ILE A 1 83 ? -2.588 10.439 3.634 1.00 98.19 83 ILE A CA 1
ATOM 657 C C . ILE A 1 83 ? -1.221 9.819 3.365 1.00 98.19 83 ILE A C 1
ATOM 659 O O . ILE A 1 83 ? -0.315 9.911 4.209 1.00 98.19 83 ILE A O 1
ATOM 663 N N . LEU A 1 84 ? -1.080 9.233 2.181 1.00 98.31 84 LEU A N 1
ATOM 664 C CA . LEU A 1 84 ? 0.177 8.716 1.652 1.00 98.31 84 LEU A CA 1
ATOM 665 C C . LEU A 1 84 ? 0.701 9.662 0.577 1.00 98.31 84 LEU A C 1
ATOM 667 O O . LEU A 1 84 ? -0.049 10.102 -0.295 1.00 98.31 84 LEU A O 1
ATOM 671 N N . THR A 1 85 ? 1.991 9.972 0.623 1.00 97.44 85 THR A N 1
ATOM 672 C CA . THR A 1 85 ? 2.619 10.828 -0.383 1.00 97.44 85 THR A CA 1
ATOM 673 C C . THR A 1 85 ? 4.043 10.403 -0.702 1.00 97.44 85 THR A C 1
ATOM 675 O O . THR A 1 85 ? 4.687 9.700 0.077 1.00 97.44 85 THR A O 1
ATOM 678 N N . GLY A 1 86 ? 4.535 10.828 -1.862 1.00 94.31 86 GLY A N 1
ATOM 679 C CA . GLY A 1 86 ? 5.916 10.615 -2.268 1.00 94.31 86 GLY A CA 1
ATOM 680 C C . GLY A 1 86 ? 6.231 11.180 -3.651 1.00 94.31 86 GLY A C 1
ATOM 681 O O . GLY A 1 86 ? 5.345 11.362 -4.493 1.00 94.31 86 GLY A O 1
ATOM 682 N N . HIS A 1 87 ? 7.517 11.439 -3.884 1.00 91.31 87 HIS A N 1
ATOM 683 C CA . HIS A 1 87 ? 8.055 11.883 -5.171 1.00 91.31 87 HIS A CA 1
ATOM 684 C C . HIS A 1 87 ? 8.944 10.798 -5.794 1.00 91.31 87 HIS A C 1
ATOM 686 O O . HIS A 1 87 ? 9.664 10.111 -5.068 1.00 91.31 87 HIS A O 1
ATOM 692 N N . SER A 1 88 ? 8.924 10.657 -7.125 1.00 88.38 88 SER A N 1
ATOM 693 C CA . SER A 1 88 ? 9.746 9.691 -7.870 1.00 88.38 88 SER A CA 1
ATOM 694 C C . SER A 1 88 ? 9.566 8.262 -7.319 1.00 88.38 88 SER A C 1
ATOM 696 O O . SER A 1 88 ? 8.427 7.790 -7.221 1.00 88.38 88 SER A O 1
ATOM 698 N N . LEU A 1 89 ? 10.645 7.592 -6.894 1.00 89.25 89 LEU A N 1
ATOM 699 C CA . LEU A 1 89 ? 10.617 6.296 -6.206 1.00 89.25 89 LEU A CA 1
ATOM 700 C C . LEU A 1 89 ? 9.671 6.294 -4.996 1.00 89.25 89 LEU A C 1
ATOM 702 O O . LEU A 1 89 ? 8.876 5.372 -4.832 1.00 89.25 89 LEU A O 1
ATOM 706 N N . GLY A 1 90 ? 9.681 7.351 -4.185 1.00 92.75 90 GLY A N 1
ATOM 707 C CA . GLY A 1 90 ? 8.780 7.473 -3.041 1.00 92.75 90 GLY A CA 1
ATOM 708 C C . GLY A 1 90 ? 7.310 7.490 -3.462 1.00 92.75 90 GLY A C 1
ATOM 709 O O . GLY A 1 90 ? 6.457 6.920 -2.789 1.00 92.75 90 GLY A O 1
ATOM 710 N N . GLY A 1 91 ? 7.004 8.066 -4.628 1.00 93.88 91 GLY A N 1
ATOM 711 C CA . GLY A 1 91 ? 5.666 7.996 -5.212 1.00 93.88 91 GLY A CA 1
ATOM 712 C C . GLY A 1 91 ? 5.266 6.560 -5.559 1.00 93.88 91 GLY A C 1
ATOM 713 O O . GLY A 1 91 ? 4.119 6.173 -5.342 1.00 93.88 91 GLY A O 1
ATOM 714 N N . ALA A 1 92 ? 6.203 5.756 -6.076 1.00 93.94 92 ALA A N 1
ATOM 715 C CA . ALA A 1 92 ? 5.953 4.346 -6.372 1.00 93.94 92 ALA A CA 1
ATOM 716 C C . ALA A 1 92 ? 5.622 3.548 -5.103 1.00 93.94 92 ALA A C 1
ATOM 718 O O . ALA A 1 92 ? 4.659 2.783 -5.089 1.00 93.94 92 ALA A O 1
ATOM 719 N N . LEU A 1 93 ? 6.370 3.772 -4.020 1.00 96.00 93 LEU A N 1
ATOM 720 C CA . LEU A 1 93 ? 6.109 3.132 -2.728 1.00 96.00 93 LEU A CA 1
ATOM 721 C C . LEU A 1 93 ? 4.772 3.587 -2.129 1.00 96.00 93 LEU A C 1
ATOM 723 O O . LEU A 1 93 ? 4.009 2.759 -1.637 1.00 96.00 93 LEU A O 1
ATOM 727 N N . ALA A 1 94 ? 4.446 4.878 -2.242 1.00 97.06 94 ALA A N 1
ATOM 728 C CA . ALA A 1 94 ? 3.199 5.440 -1.728 1.00 97.06 94 ALA A CA 1
ATOM 729 C C . ALA A 1 94 ? 1.945 4.805 -2.353 1.00 97.06 94 ALA A C 1
ATOM 731 O O . ALA A 1 94 ? 0.968 4.584 -1.642 1.00 97.06 94 ALA A O 1
ATOM 732 N N . ILE A 1 95 ? 1.961 4.481 -3.655 1.00 96.62 95 ILE A N 1
ATOM 733 C CA . ILE A 1 95 ? 0.826 3.814 -4.319 1.00 96.62 95 ILE A CA 1
ATOM 734 C C . ILE A 1 95 ? 0.824 2.288 -4.122 1.00 96.62 95 ILE A C 1
ATOM 736 O O . ILE A 1 95 ? -0.238 1.673 -4.175 1.00 96.62 95 ILE A O 1
ATOM 740 N N . LEU A 1 96 ? 1.981 1.665 -3.869 1.00 97.44 96 LEU A N 1
ATOM 741 C CA . LEU A 1 96 ? 2.076 0.223 -3.609 1.00 97.44 96 LEU A CA 1
ATOM 742 C C . LEU A 1 96 ? 1.732 -0.144 -2.160 1.00 97.44 96 LEU A C 1
ATOM 744 O O . LEU A 1 96 ? 1.166 -1.208 -1.926 1.00 97.44 96 LEU A O 1
ATOM 748 N N . TYR A 1 97 ? 1.991 0.739 -1.194 1.00 98.38 97 TYR A N 1
ATOM 749 C CA . TYR A 1 97 ? 1.603 0.544 0.207 1.00 98.38 97 TYR A CA 1
ATOM 750 C C . TYR A 1 97 ? 0.129 0.121 0.392 1.00 98.38 97 TYR A C 1
ATOM 752 O O . TYR A 1 97 ? -0.117 -0.925 1.001 1.00 98.38 97 TYR A O 1
ATOM 760 N N . PRO A 1 98 ? -0.869 0.839 -0.166 1.00 98.00 98 PRO A N 1
ATOM 761 C CA . PRO A 1 98 ? -2.268 0.448 -0.036 1.00 98.00 98 PRO A CA 1
ATOM 762 C C . PRO A 1 98 ? -2.589 -0.870 -0.753 1.00 98.00 98 PRO A C 1
ATOM 764 O O . PRO A 1 98 ? -3.531 -1.545 -0.365 1.00 98.00 98 PRO A O 1
ATOM 767 N N . THR A 1 99 ? -1.794 -1.298 -1.740 1.00 97.62 99 THR A N 1
ATOM 768 C CA . THR A 1 99 ? -1.985 -2.613 -2.381 1.00 97.62 99 THR A CA 1
ATOM 769 C C . THR A 1 99 ? -1.809 -3.739 -1.370 1.00 97.62 99 THR A C 1
ATOM 771 O O . THR A 1 99 ? -2.644 -4.638 -1.293 1.00 97.62 99 THR A O 1
ATOM 774 N N . ILE A 1 100 ? -0.746 -3.675 -0.562 1.00 97.69 100 ILE A N 1
ATOM 775 C CA . ILE A 1 100 ? -0.484 -4.681 0.474 1.00 97.69 100 ILE A CA 1
ATOM 776 C C . ILE A 1 100 ? -1.491 -4.546 1.618 1.00 97.69 100 ILE A C 1
ATOM 778 O O . ILE A 1 100 ? -1.987 -5.546 2.123 1.00 97.69 100 ILE A O 1
ATOM 782 N N . MET A 1 101 ? -1.880 -3.316 1.958 1.00 97.69 101 MET A N 1
ATOM 783 C CA . MET A 1 101 ? -2.966 -3.045 2.905 1.00 97.69 101 MET A CA 1
ATOM 784 C C . MET A 1 101 ? -4.286 -3.728 2.502 1.00 97.69 101 MET A C 1
ATOM 786 O O . MET A 1 101 ? -4.910 -4.376 3.341 1.00 97.69 101 MET A O 1
ATOM 790 N N . PHE A 1 102 ? -4.686 -3.641 1.227 1.00 97.94 102 PHE A N 1
ATOM 791 C CA . PHE A 1 102 ? -5.868 -4.336 0.705 1.00 97.94 102 PHE A CA 1
ATOM 792 C C . PHE A 1 102 ? -5.680 -5.852 0.667 1.00 97.94 102 PHE A C 1
ATOM 794 O O . PHE A 1 102 ? -6.599 -6.585 1.018 1.00 97.94 102 PHE A O 1
ATOM 801 N N . LEU A 1 103 ? -4.494 -6.330 0.276 1.00 96.81 103 LEU A N 1
ATOM 802 C CA . LEU A 1 103 ? -4.164 -7.757 0.283 1.00 96.81 103 LEU A CA 1
ATOM 803 C C . LEU A 1 103 ? -4.280 -8.366 1.690 1.00 96.81 103 LEU A C 1
ATOM 805 O O . LEU A 1 103 ? -4.699 -9.510 1.838 1.00 96.81 103 LEU A O 1
ATOM 809 N N . HIS A 1 104 ? -3.910 -7.609 2.723 1.00 97.44 104 HIS A N 1
ATOM 810 C CA . HIS A 1 104 ? -3.969 -8.043 4.120 1.00 97.44 104 HIS A CA 1
ATOM 811 C C . HIS A 1 104 ? -5.335 -7.821 4.782 1.00 97.44 104 HIS A C 1
ATOM 813 O O . HIS A 1 104 ? -5.516 -8.272 5.917 1.00 97.44 104 HIS A O 1
ATOM 819 N N . ASP A 1 105 ? -6.291 -7.187 4.096 1.00 97.19 105 ASP A N 1
ATOM 820 C CA . ASP A 1 105 ? -7.593 -6.774 4.647 1.00 97.19 105 ASP A CA 1
ATOM 821 C C . ASP A 1 105 ? -7.437 -5.981 5.962 1.00 97.19 105 ASP A C 1
ATOM 823 O O . ASP A 1 105 ? -8.048 -6.287 6.989 1.00 97.19 105 ASP A O 1
ATOM 827 N N . ASP A 1 106 ? -6.530 -4.995 5.973 1.00 97.38 106 ASP A N 1
ATOM 828 C CA . ASP A 1 106 ? -6.286 -4.155 7.150 1.00 97.38 106 ASP A CA 1
ATOM 829 C C . ASP A 1 106 ? -7.362 -3.071 7.290 1.00 97.38 106 ASP A C 1
ATOM 831 O O . ASP A 1 106 ? -7.182 -1.925 6.876 1.00 97.38 106 ASP A O 1
ATOM 835 N N . LYS A 1 107 ? -8.504 -3.453 7.867 1.00 97.00 107 LYS A N 1
ATOM 836 C CA . LYS A 1 107 ? -9.701 -2.604 7.971 1.00 97.00 107 LYS A CA 1
ATOM 837 C C . LYS A 1 107 ? -9.433 -1.250 8.619 1.00 97.00 107 LYS A C 1
ATOM 839 O O . LYS A 1 107 ? -9.872 -0.237 8.085 1.00 97.00 107 LYS A O 1
ATOM 844 N N . LEU A 1 108 ? -8.661 -1.217 9.711 1.00 97.19 108 LEU A N 1
ATOM 845 C CA . LEU A 1 108 ? -8.337 0.036 10.396 1.00 97.19 108 LEU A CA 1
ATOM 846 C C . LEU A 1 108 ? -7.584 0.986 9.465 1.00 97.19 108 LEU A C 1
ATOM 848 O O . LEU A 1 108 ? -7.885 2.173 9.432 1.00 97.19 108 LEU A O 1
ATOM 852 N N . LEU A 1 109 ? -6.603 0.495 8.710 1.00 98.12 109 LEU A N 1
ATOM 853 C CA . LEU A 1 109 ? -5.860 1.361 7.799 1.00 98.12 109 LEU A CA 1
ATOM 854 C C . LEU A 1 109 ? -6.684 1.741 6.564 1.00 98.12 109 LEU A C 1
ATOM 856 O O . LEU A 1 109 ? -6.628 2.893 6.138 1.00 98.12 109 LEU A O 1
ATOM 860 N N . ILE A 1 110 ? -7.476 0.809 6.028 1.00 98.38 110 ILE A N 1
ATOM 861 C CA . ILE A 1 110 ? -8.354 1.043 4.875 1.00 98.38 110 ILE A CA 1
ATOM 862 C C . ILE A 1 110 ? -9.364 2.154 5.180 1.00 98.38 110 ILE A C 1
ATOM 864 O O . ILE A 1 110 ? -9.458 3.113 4.421 1.00 98.38 110 ILE A O 1
ATOM 868 N N . GLU A 1 111 ? -10.068 2.065 6.310 1.00 97.31 111 GLU A N 1
ATOM 869 C CA . GLU A 1 111 ? -11.099 3.033 6.713 1.00 97.31 111 GLU A CA 1
ATOM 870 C C . GLU A 1 111 ? -10.530 4.428 7.019 1.00 97.31 111 GLU A C 1
ATOM 872 O O . GLU A 1 111 ? -11.248 5.430 6.990 1.00 97.31 111 GLU A O 1
ATOM 877 N N . ARG A 1 112 ? -9.236 4.509 7.348 1.00 98.00 112 ARG A N 1
ATOM 878 C CA . ARG A 1 112 ? -8.588 5.732 7.851 1.00 98.00 112 ARG A CA 1
ATOM 879 C C . ARG A 1 112 ? -7.647 6.377 6.834 1.00 98.00 112 ARG A C 1
ATOM 881 O O . ARG A 1 112 ? -7.128 7.466 7.103 1.00 98.00 112 ARG A O 1
ATOM 888 N N . LEU A 1 113 ? -7.450 5.744 5.678 1.00 98.44 113 LEU A N 1
ATOM 889 C CA . LEU A 1 113 ? -6.728 6.314 4.548 1.00 98.44 113 LEU A CA 1
ATOM 890 C C . LEU A 1 113 ? -7.636 7.303 3.810 1.00 98.44 113 LEU A C 1
ATOM 892 O O . LEU A 1 113 ? -8.634 6.932 3.212 1.00 98.44 113 LEU A O 1
ATOM 896 N N . GLU A 1 114 ? -7.277 8.579 3.832 1.00 97.88 114 GLU A N 1
ATOM 897 C CA . GLU A 1 114 ? -8.057 9.637 3.185 1.00 97.88 114 GLU A CA 1
ATOM 898 C C . GLU A 1 114 ? -7.675 9.816 1.713 1.00 97.88 114 GLU A C 1
ATOM 900 O O . GLU A 1 114 ? -8.527 10.030 0.848 1.00 97.88 114 GLU A O 1
ATOM 905 N N . GLY A 1 115 ? -6.385 9.696 1.403 1.00 97.62 115 GLY A N 1
ATOM 906 C CA . GLY A 1 115 ? -5.928 9.873 0.037 1.00 97.62 115 GLY A CA 1
ATOM 907 C C . GLY A 1 115 ? -4.455 9.590 -0.195 1.00 97.62 115 GLY A C 1
ATOM 908 O O . GLY A 1 115 ? -3.648 9.458 0.729 1.00 97.62 115 GLY A O 1
ATOM 909 N N . ILE A 1 116 ? -4.119 9.498 -1.477 1.00 98.06 116 ILE A N 1
ATOM 910 C CA . ILE A 1 116 ? -2.790 9.185 -1.988 1.00 98.06 116 ILE A CA 1
ATOM 911 C C . ILE A 1 116 ? -2.400 10.268 -2.991 1.00 98.06 116 ILE A C 1
ATOM 913 O O . ILE A 1 116 ? -3.101 10.491 -3.978 1.00 98.06 116 ILE A O 1
ATOM 917 N N . TYR A 1 117 ? -1.267 10.926 -2.760 1.00 96.12 117 TYR A N 1
ATOM 918 C CA . TYR A 1 117 ? -0.779 12.030 -3.585 1.00 96.12 117 TYR A CA 1
ATOM 919 C C . TYR A 1 117 ? 0.652 11.752 -4.030 1.00 96.12 117 TYR A C 1
ATOM 921 O O . TYR A 1 117 ? 1.577 11.760 -3.229 1.00 96.12 117 TYR A O 1
ATOM 929 N N . THR A 1 118 ? 0.855 11.503 -5.320 1.00 94.62 118 THR A N 1
ATOM 930 C CA . THR A 1 118 ? 2.174 11.128 -5.849 1.00 94.62 118 THR A CA 1
ATOM 931 C C . THR A 1 118 ? 2.656 12.106 -6.909 1.00 94.62 118 THR A C 1
ATOM 933 O O . THR A 1 118 ? 1.869 12.556 -7.746 1.00 94.62 118 THR A O 1
ATOM 936 N N . PHE A 1 119 ? 3.962 12.352 -6.940 1.00 90.69 119 PHE A N 1
ATOM 937 C CA . PHE A 1 119 ? 4.601 13.303 -7.849 1.00 90.69 119 PHE A CA 1
ATOM 938 C C . PHE A 1 119 ? 5.717 12.607 -8.628 1.00 90.69 119 PHE A C 1
ATOM 940 O O . PHE A 1 119 ? 6.517 11.890 -8.035 1.00 90.69 119 PHE A O 1
ATOM 947 N N . GLY A 1 120 ? 5.767 12.763 -9.954 1.00 88.06 120 GLY A N 1
ATOM 948 C CA . GLY A 1 120 ? 6.793 12.095 -10.775 1.00 88.06 120 GLY A CA 1
ATOM 949 C C . GLY A 1 120 ? 6.823 10.562 -10.636 1.00 88.06 120 GLY A C 1
ATOM 950 O O . GLY A 1 120 ? 7.860 9.947 -10.853 1.00 88.06 120 GLY A O 1
ATOM 951 N N . GLN A 1 121 ? 5.707 9.945 -10.229 1.00 90.50 121 GLN A N 1
ATOM 952 C CA . GLN A 1 121 ? 5.617 8.510 -9.965 1.00 90.50 121 GLN A CA 1
ATOM 953 C C . GLN A 1 121 ? 5.921 7.699 -11.240 1.00 90.50 121 GLN A C 1
ATOM 955 O O . GLN A 1 121 ? 5.217 7.887 -12.240 1.00 90.50 121 GLN A O 1
ATOM 960 N N . PRO A 1 122 ? 6.882 6.757 -11.221 1.00 90.44 122 PRO A N 1
ATOM 961 C CA . PRO A 1 122 ? 7.081 5.845 -12.339 1.00 90.44 122 PRO A CA 1
ATOM 962 C C . PRO A 1 122 ? 5.901 4.870 -12.471 1.00 90.44 122 PRO A C 1
ATOM 964 O O . PRO A 1 122 ? 5.028 4.751 -11.598 1.00 90.44 122 PRO A O 1
ATOM 967 N N . ARG A 1 123 ? 5.863 4.133 -13.585 1.00 91.50 123 ARG A N 1
ATOM 968 C CA . ARG A 1 123 ? 4.908 3.035 -13.748 1.00 91.50 123 ARG A CA 1
ATOM 969 C C . ARG A 1 123 ? 5.241 1.929 -12.746 1.00 91.50 123 ARG A C 1
ATOM 971 O O . ARG A 1 123 ? 6.353 1.420 -12.737 1.00 91.50 123 ARG A O 1
ATOM 978 N N . VAL A 1 124 ? 4.259 1.547 -11.934 1.00 94.12 124 VAL A N 1
ATOM 979 C CA . VAL A 1 124 ? 4.434 0.544 -10.870 1.00 94.12 124 VAL A CA 1
ATOM 980 C C . VAL A 1 124 ? 3.838 -0.820 -11.199 1.00 94.12 124 VAL A C 1
ATOM 982 O O . VAL A 1 124 ? 4.188 -1.790 -10.542 1.00 94.12 124 VAL A O 1
ATOM 985 N N . GLY A 1 125 ? 2.944 -0.900 -12.188 1.00 95.44 125 GLY A N 1
ATOM 986 C CA . GLY A 1 125 ? 2.162 -2.099 -12.469 1.00 95.44 125 GLY A CA 1
ATOM 987 C C . GLY A 1 125 ? 1.584 -2.148 -13.880 1.00 95.44 125 GLY A C 1
ATOM 988 O O . GLY A 1 125 ? 1.662 -1.170 -14.637 1.00 95.44 125 GLY A O 1
ATOM 989 N N . ASP A 1 126 ? 1.025 -3.304 -14.224 1.00 96.62 126 ASP A N 1
ATOM 990 C CA . ASP A 1 126 ? 0.273 -3.527 -15.456 1.00 96.62 126 ASP A CA 1
ATOM 991 C C . ASP A 1 126 ? -1.152 -2.945 -15.404 1.00 96.62 126 ASP A C 1
ATOM 993 O O . ASP A 1 126 ? -1.541 -2.277 -14.444 1.00 96.62 126 ASP A O 1
ATOM 997 N N . GLU A 1 127 ? -1.917 -3.122 -16.486 1.00 97.00 127 GLU A N 1
ATOM 998 C CA . GLU A 1 127 ? -3.287 -2.596 -16.564 1.00 97.00 127 GLU A CA 1
ATOM 999 C C . GLU A 1 127 ? -4.225 -3.300 -15.576 1.00 97.00 127 GLU A C 1
ATOM 1001 O O . GLU A 1 127 ? -5.089 -2.654 -14.990 1.00 97.00 127 GLU A O 1
ATOM 1006 N N . ALA A 1 128 ? -4.014 -4.599 -15.330 1.00 98.00 128 ALA A N 1
ATOM 1007 C CA . ALA A 1 128 ? -4.776 -5.349 -14.335 1.00 98.00 128 ALA A CA 1
ATOM 1008 C C . ALA A 1 128 ? -4.583 -4.754 -12.931 1.00 98.00 128 ALA A C 1
ATOM 1010 O O . ALA A 1 128 ? -5.565 -4.464 -12.249 1.00 98.00 128 ALA A O 1
ATOM 1011 N N . TYR A 1 129 ? 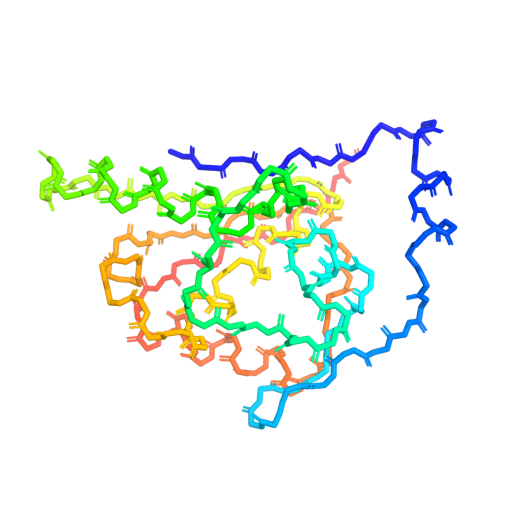-3.335 -4.460 -12.552 1.00 97.81 129 TYR A N 1
ATOM 1012 C CA . TYR A 1 129 ? -3.027 -3.754 -11.309 1.00 97.81 129 TYR A CA 1
ATOM 1013 C C . TYR A 1 129 ? -3.671 -2.364 -11.251 1.00 97.81 129 TYR A C 1
ATOM 1015 O O . TYR A 1 129 ? -4.214 -1.961 -10.218 1.00 97.81 129 TYR A O 1
ATOM 1023 N N . ALA A 1 130 ? -3.618 -1.614 -12.356 1.00 96.75 130 ALA A N 1
ATOM 1024 C CA . ALA A 1 130 ? -4.217 -0.288 -12.419 1.00 96.75 130 ALA A CA 1
ATOM 1025 C C . ALA A 1 130 ? -5.736 -0.342 -12.184 1.00 96.75 130 ALA A C 1
ATOM 1027 O O . ALA A 1 130 ? -6.260 0.489 -11.440 1.00 96.75 130 ALA A O 1
ATOM 1028 N N . GLU A 1 131 ? -6.425 -1.330 -12.758 1.00 97.75 131 GLU A N 1
ATOM 1029 C CA . GLU A 1 131 ? -7.860 -1.530 -12.553 1.00 97.75 131 GLU A CA 1
ATOM 1030 C C . GLU A 1 131 ? -8.187 -1.980 -11.129 1.00 97.75 131 GLU A C 1
ATOM 1032 O O . GLU A 1 131 ? -9.057 -1.383 -10.495 1.00 97.75 131 GLU A O 1
ATOM 1037 N N . PHE A 1 132 ? -7.432 -2.941 -10.583 1.00 98.00 132 PHE A N 1
ATOM 1038 C CA . PHE A 1 132 ? -7.572 -3.370 -9.190 1.00 98.00 132 PHE A CA 1
ATOM 1039 C C . PHE A 1 132 ? -7.498 -2.178 -8.228 1.00 98.00 132 PHE A C 1
ATOM 1041 O O . PHE A 1 132 ? -8.371 -1.997 -7.375 1.00 98.00 132 PHE A O 1
ATOM 1048 N N . MET A 1 133 ? -6.485 -1.321 -8.391 1.00 97.81 133 MET A N 1
ATOM 1049 C CA . MET A 1 133 ? -6.317 -0.148 -7.538 1.00 97.81 133 MET A CA 1
ATOM 1050 C C . MET A 1 133 ? -7.433 0.877 -7.737 1.00 97.81 133 MET A C 1
ATOM 1052 O O . MET A 1 133 ? -7.957 1.388 -6.750 1.00 97.81 133 MET A O 1
ATOM 1056 N N . ARG A 1 134 ? -7.847 1.168 -8.979 1.00 97.12 134 ARG A N 1
ATOM 1057 C CA . ARG A 1 134 ? -8.985 2.070 -9.239 1.00 97.12 134 ARG A CA 1
ATOM 1058 C C . ARG A 1 134 ? -10.254 1.580 -8.547 1.00 97.12 134 ARG A C 1
ATOM 1060 O O . ARG A 1 134 ? -10.936 2.373 -7.896 1.00 97.12 134 ARG A O 1
ATOM 1067 N N . GLN A 1 135 ? -10.547 0.286 -8.656 1.00 98.00 135 GLN A N 1
ATOM 1068 C CA . GLN A 1 135 ? -11.704 -0.327 -8.019 1.00 98.00 135 GLN A CA 1
ATOM 1069 C C . GLN A 1 135 ? -11.618 -0.224 -6.492 1.00 98.00 135 GLN A C 1
ATOM 1071 O O . GLN A 1 135 ? -12.545 0.298 -5.875 1.00 98.00 135 GLN A O 1
ATOM 1076 N N . LYS A 1 136 ? -10.504 -0.650 -5.882 1.00 98.19 136 LYS A N 1
ATOM 1077 C CA . LYS A 1 136 ? -10.344 -0.647 -4.420 1.00 98.19 136 LYS A CA 1
ATOM 1078 C C . LYS A 1 136 ? -10.394 0.749 -3.813 1.00 98.19 136 LYS A C 1
ATOM 1080 O O . LYS A 1 136 ? -11.012 0.934 -2.767 1.00 98.19 136 LYS A O 1
ATOM 1085 N N . LEU A 1 137 ? -9.790 1.739 -4.466 1.00 97.81 137 LEU A N 1
ATOM 1086 C CA . LEU A 1 137 ? -9.847 3.125 -3.999 1.00 97.81 137 LEU A CA 1
ATOM 1087 C C . LEU A 1 137 ? -11.274 3.679 -4.079 1.00 97.81 137 LEU A C 1
ATOM 1089 O O . LEU A 1 137 ? -11.730 4.310 -3.129 1.00 97.81 137 LEU A O 1
ATOM 1093 N N . ARG A 1 138 ? -12.010 3.383 -5.159 1.00 97.62 138 ARG A N 1
ATOM 1094 C CA . ARG A 1 138 ? -13.417 3.787 -5.309 1.00 97.62 138 ARG A CA 1
ATOM 1095 C C . ARG A 1 138 ? -14.324 3.127 -4.269 1.00 97.62 138 ARG A C 1
ATOM 1097 O O . ARG A 1 138 ? -15.129 3.821 -3.662 1.00 97.62 138 ARG A O 1
ATOM 1104 N N . GLU A 1 139 ? -14.183 1.818 -4.052 1.00 97.88 139 GLU A N 1
ATOM 1105 C CA . GLU A 1 139 ? -14.956 1.052 -3.056 1.00 97.88 139 GLU A CA 1
ATOM 1106 C C . GLU A 1 139 ? -14.823 1.635 -1.644 1.00 97.88 139 GLU A C 1
ATOM 1108 O O . GLU A 1 139 ? -15.792 1.654 -0.893 1.00 97.88 139 GLU A O 1
ATOM 1113 N N . ASN A 1 140 ? -13.638 2.148 -1.307 1.00 97.81 140 ASN A N 1
ATOM 1114 C CA . ASN A 1 140 ? -13.330 2.674 0.022 1.00 97.81 140 ASN A CA 1
ATOM 1115 C C . ASN A 1 140 ? -13.352 4.211 0.090 1.00 97.81 140 ASN A C 1
ATOM 1117 O O . ASN A 1 140 ? -12.956 4.784 1.098 1.00 97.81 140 ASN A O 1
ATOM 1121 N N . SER A 1 141 ? -13.817 4.892 -0.967 1.00 97.56 141 SER A N 1
ATOM 1122 C CA . SER A 1 141 ? -13.867 6.363 -1.048 1.00 97.56 141 SER A CA 1
ATOM 1123 C C . SER A 1 141 ? -12.520 7.060 -0.775 1.00 97.56 141 SER A C 1
ATOM 1125 O O . SER A 1 141 ? -12.478 8.155 -0.216 1.00 97.56 141 SER A O 1
ATOM 1127 N N . ILE A 1 142 ? -11.413 6.435 -1.187 1.00 98.06 142 ILE A N 1
ATOM 1128 C CA . ILE A 1 142 ? -10.052 6.957 -1.017 1.00 98.06 142 ILE A CA 1
ATOM 1129 C C . ILE A 1 142 ? -9.689 7.826 -2.222 1.00 98.06 142 ILE A C 1
ATOM 1131 O O . ILE A 1 142 ? -9.796 7.400 -3.375 1.00 98.06 142 ILE A O 1
ATOM 1135 N N . ILE A 1 143 ? -9.198 9.039 -1.967 1.00 97.06 143 ILE A N 1
ATOM 1136 C CA . ILE A 1 143 ? -8.848 9.989 -3.025 1.00 97.06 143 ILE A CA 1
ATOM 1137 C C . ILE A 1 143 ? -7.509 9.603 -3.665 1.00 97.06 143 ILE A C 1
ATOM 1139 O O . ILE A 1 143 ? -6.492 9.491 -2.983 1.00 97.06 143 ILE A O 1
ATOM 1143 N N . LEU A 1 144 ? -7.473 9.485 -4.994 1.00 93.88 144 LEU A N 1
ATOM 1144 C CA . LEU A 1 144 ? -6.221 9.480 -5.751 1.00 93.88 144 LEU A CA 1
ATOM 1145 C C . LEU A 1 144 ? -5.975 10.881 -6.316 1.00 93.88 144 LEU A C 1
ATOM 1147 O O . LEU A 1 144 ? -6.654 11.316 -7.246 1.00 93.88 144 LEU A O 1
ATOM 1151 N N . GLY A 1 145 ? -5.015 11.596 -5.732 1.00 86.12 145 GLY A N 1
ATOM 1152 C CA . GLY A 1 145 ? -4.635 12.934 -6.163 1.00 86.12 145 GLY A CA 1
ATOM 1153 C C . GLY A 1 145 ? -4.059 12.958 -7.586 1.00 86.12 145 GLY A C 1
ATOM 1154 O O . GLY A 1 145 ? -3.558 11.944 -8.082 1.00 86.12 145 GLY A O 1
ATOM 1155 N N . PRO A 1 146 ? -4.089 14.119 -8.265 1.00 76.44 146 PRO A N 1
ATOM 1156 C CA . PRO A 1 146 ? -3.567 14.244 -9.620 1.00 76.44 146 PRO A CA 1
ATOM 1157 C C . PRO A 1 146 ? -2.070 13.922 -9.656 1.00 76.44 146 PRO A C 1
ATOM 1159 O O . PRO A 1 146 ? -1.287 14.481 -8.886 1.00 76.44 146 PRO A O 1
ATOM 1162 N N . ARG A 1 147 ? -1.655 13.063 -10.596 1.00 65.88 147 ARG A N 1
ATOM 1163 C CA . ARG A 1 147 ? -0.234 12.813 -10.868 1.00 65.88 147 ARG A CA 1
ATOM 1164 C C . ARG A 1 147 ? 0.377 14.066 -11.489 1.00 65.88 147 ARG A C 1
ATOM 1166 O O . ARG A 1 147 ? 0.251 14.291 -12.691 1.00 65.88 147 ARG A O 1
ATOM 1173 N N . ARG A 1 148 ? 1.031 14.897 -10.679 1.00 59.41 148 ARG A N 1
ATOM 1174 C CA . ARG A 1 148 ? 1.776 16.053 -11.192 1.00 59.41 148 ARG A CA 1
ATOM 1175 C C . ARG A 1 148 ? 3.129 15.571 -11.714 1.00 59.41 148 ARG A C 1
ATOM 1177 O O . ARG A 1 148 ? 3.886 14.929 -10.980 1.00 59.41 148 ARG A O 1
ATOM 1184 N N . LYS A 1 149 ? 3.425 15.852 -12.987 1.00 51.94 149 LYS A N 1
ATOM 1185 C CA . LYS A 1 149 ? 4.797 15.755 -13.498 1.00 51.94 149 LYS A CA 1
ATOM 1186 C C . LYS A 1 149 ? 5.610 16.835 -12.776 1.00 51.94 149 LYS A C 1
ATOM 1188 O O . LYS A 1 149 ? 5.155 17.977 -12.709 1.00 51.94 149 LYS A O 1
ATOM 1193 N N . GLY A 1 150 ? 6.721 16.452 -12.145 1.00 53.69 150 GLY A N 1
ATOM 1194 C CA . GLY A 1 150 ? 7.674 17.425 -11.606 1.00 53.69 150 GLY A CA 1
ATOM 1195 C C . GLY A 1 150 ? 8.091 18.373 -12.730 1.00 53.69 150 GLY A C 1
ATOM 1196 O O . GLY A 1 150 ? 8.207 17.921 -13.871 1.00 53.69 150 GLY A O 1
ATOM 1197 N N . HIS A 1 151 ? 8.180 19.665 -12.419 1.00 39.19 151 HIS A N 1
ATOM 1198 C CA . HIS A 1 151 ? 8.698 20.671 -13.348 1.00 39.19 151 HIS A CA 1
ATOM 1199 C C . HIS A 1 151 ? 10.219 20.576 -13.395 1.00 39.19 151 HIS A C 1
ATOM 1201 O O . HIS A 1 151 ? 10.798 20.287 -12.322 1.00 39.19 151 HIS A O 1
#

Organism: Cajanus cajan (NCBI:txid3821)